Protein AF-A0A0B1ZGY0-F1 (afdb_monomer)

Organism: NCBI:txid1348853

Solvent-accessible surface area (backbone atoms only — not comparable to full-atom values): 5628 Å² total; per-residue (Å²): 133,73,36,58,41,61,48,50,53,42,52,48,31,75,76,32,68,65,52,27,52,49,60,71,70,45,54,36,66,57,45,9,67,77,51,74,40,53,57,68,58,26,40,35,58,78,68,63,35,58,71,59,41,46,76,52,59,37,53,71,70,46,53,53,44,43,20,66,60,74,70,52,58,57,69,58,51,49,49,52,65,56,50,63,70,64,72,75,76,82,82,87,81,81,91,129

Nearest PDB structures (foldseek):
  8otz-assembly1_BO  TM=2.236E-01  e=9.021E+00  Bos taurus

Foldseek 3Di:
DALVLLLVLLVVCVVDVVSLVVLQVDDLVRSCVVRVHDSVSSVCLNVLVVVVSVVNVNDPVSSVSSCVSNVHDSVVSVCVVVVVVVPPPPDDDDDD

Secondary structure (DSSP, 8-state):
--THHHHHHHHHHHH-HHHHHHHHH--HHHHHHHHT--HHHHHHHHTT-HHHHHHTT--HHHHHHHHHHHT--HHHHHHHHHHTTTTT--------

Mean predicted aligned error: 7.21 Å

Radius of gyration: 16.09 Å; Cα contacts (8 Å, |Δi|>4): 89; chains: 1; bounding box: 22×30×61 Å

Sequence (96 aa):
MSAYTIMKCLRECTIDPATAAAVRASDPAQLATAHDMSLDEAQAMLEGRVDLLDAMGVHPFSLIQLSRVMGFSIDARWAELLGGKDAGEKTAGDPA

pLDDT: mean 88.02, std 17.55, range [37.84, 98.31]

InterPro domains:
  IPR036622 Dioxygenase LigAB, LigA subunit superfamily [G3DSA:1.10.700.10] (1-88)

Structure (mmCIF, N/CA/C/O backbone):
data_AF-A0A0B1ZGY0-F1
#
_entry.id   AF-A0A0B1ZGY0-F1
#
loop_
_atom_site.group_PDB
_atom_site.id
_atom_site.type_symbol
_atom_site.label_atom_id
_atom_site.label_alt_id
_atom_site.label_comp_id
_atom_site.label_asym_id
_atom_site.label_entity_id
_atom_site.label_seq_id
_atom_site.pdbx_PDB_ins_code
_atom_site.Cartn_x
_atom_site.Cartn_y
_atom_site.Cartn_z
_atom_site.occupancy
_atom_site.B_iso_or_equiv
_atom_site.auth_seq_id
_atom_site.auth_comp_id
_atom_site.auth_asym_id
_atom_site.auth_atom_id
_atom_site.pdbx_PDB_model_num
ATOM 1 N N . MET A 1 1 ? 11.960 11.134 -6.895 1.00 54.28 1 MET A N 1
ATOM 2 C CA . MET A 1 1 ? 11.211 10.851 -5.649 1.00 54.28 1 MET A CA 1
ATOM 3 C 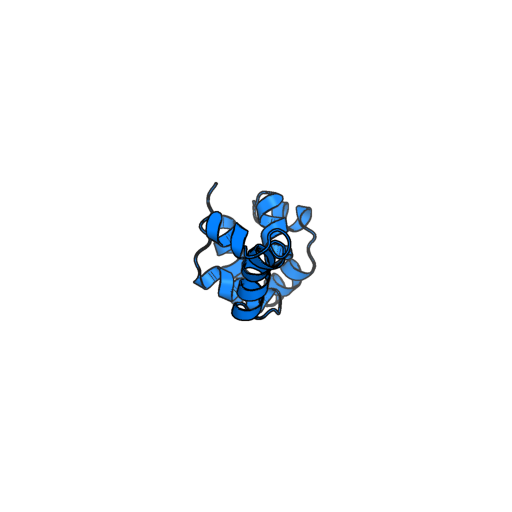C . MET A 1 1 ? 11.805 9.602 -5.016 1.00 54.28 1 MET A C 1
ATOM 5 O O . MET A 1 1 ? 12.404 8.825 -5.749 1.00 54.28 1 MET A O 1
ATOM 9 N N . SER A 1 2 ? 11.743 9.453 -3.690 1.00 72.19 2 SER A N 1
ATOM 10 C CA . SER A 1 2 ? 12.348 8.325 -2.966 1.00 72.19 2 SER A CA 1
ATOM 11 C C . SER A 1 2 ? 11.249 7.452 -2.371 1.00 72.19 2 SER A C 1
ATOM 13 O O . SER A 1 2 ? 10.503 7.932 -1.527 1.00 72.19 2 SER A O 1
ATOM 15 N N . ALA A 1 3 ? 11.216 6.164 -2.724 1.00 90.81 3 ALA A N 1
ATOM 16 C CA . ALA A 1 3 ? 10.287 5.157 -2.190 1.00 90.81 3 ALA A CA 1
ATOM 17 C C . ALA A 1 3 ? 10.395 4.911 -0.665 1.00 90.81 3 ALA A C 1
ATOM 19 O O . ALA A 1 3 ? 9.729 4.037 -0.105 1.00 90.81 3 ALA A O 1
ATOM 20 N N . TYR A 1 4 ? 11.272 5.645 0.023 1.00 94.00 4 TYR A N 1
ATOM 21 C CA . TYR A 1 4 ? 11.553 5.498 1.444 1.00 94.00 4 TYR A CA 1
ATOM 22 C C . TYR A 1 4 ? 10.318 5.680 2.335 1.00 94.00 4 TYR A C 1
ATOM 24 O O . TYR A 1 4 ? 10.141 4.905 3.273 1.00 94.00 4 TYR A O 1
ATOM 32 N N . THR A 1 5 ? 9.465 6.667 2.057 1.00 94.31 5 THR A N 1
ATOM 33 C CA . THR A 1 5 ? 8.276 6.972 2.876 1.00 94.31 5 THR A CA 1
ATOM 34 C C . THR A 1 5 ? 7.265 5.826 2.836 1.00 94.31 5 THR A C 1
ATOM 36 O O . THR A 1 5 ? 6.796 5.389 3.890 1.00 94.31 5 THR A O 1
ATOM 39 N N . ILE A 1 6 ? 7.042 5.238 1.656 1.00 96.38 6 ILE A N 1
ATOM 40 C CA . ILE A 1 6 ? 6.243 4.015 1.478 1.00 96.38 6 ILE A CA 1
ATOM 41 C C . ILE A 1 6 ? 6.838 2.857 2.286 1.00 96.38 6 ILE A C 1
ATOM 43 O O . ILE A 1 6 ? 6.151 2.240 3.100 1.00 96.38 6 ILE A O 1
ATOM 47 N N . MET A 1 7 ? 8.133 2.571 2.111 1.00 97.00 7 MET A N 1
ATOM 48 C CA . MET A 1 7 ? 8.788 1.459 2.812 1.00 97.00 7 MET A CA 1
ATOM 49 C C . MET A 1 7 ? 8.765 1.635 4.338 1.00 97.00 7 MET A C 1
ATOM 51 O O . MET A 1 7 ? 8.583 0.661 5.071 1.00 97.00 7 MET A O 1
ATOM 55 N N . LYS A 1 8 ? 8.914 2.870 4.830 1.00 96.44 8 LYS A N 1
ATOM 56 C CA . LYS A 1 8 ? 8.809 3.203 6.254 1.00 96.44 8 LYS A CA 1
ATOM 57 C C . LYS A 1 8 ? 7.399 2.931 6.787 1.00 96.44 8 LYS A C 1
ATOM 59 O O . LYS A 1 8 ? 7.278 2.214 7.778 1.00 96.44 8 LYS A O 1
ATOM 64 N N . CYS A 1 9 ? 6.362 3.428 6.110 1.00 96.62 9 CYS A N 1
ATOM 65 C CA . CYS A 1 9 ? 4.961 3.196 6.480 1.00 96.62 9 CYS A CA 1
ATOM 66 C C . CYS A 1 9 ? 4.632 1.692 6.539 1.00 96.62 9 CYS A C 1
ATOM 68 O O . CYS A 1 9 ? 4.093 1.194 7.529 1.00 96.62 9 CYS A O 1
ATOM 70 N N . LEU A 1 10 ? 5.042 0.926 5.523 1.00 96.94 10 LEU A N 1
ATOM 71 C CA . LEU A 1 10 ? 4.801 -0.519 5.470 1.00 96.94 10 LEU A CA 1
ATOM 72 C C . LEU A 1 10 ? 5.547 -1.282 6.567 1.00 96.94 10 LEU A C 1
ATOM 74 O O . LEU A 1 10 ? 5.015 -2.238 7.134 1.00 96.94 10 LEU A O 1
ATOM 78 N N . ARG A 1 11 ? 6.758 -0.841 6.922 1.00 96.50 11 ARG A N 1
ATOM 79 C CA . ARG A 1 11 ? 7.491 -1.389 8.066 1.00 96.50 11 ARG A CA 1
ATOM 80 C C . ARG A 1 11 ? 6.758 -1.124 9.381 1.00 96.50 11 ARG A C 1
ATOM 82 O O . ARG A 1 11 ? 6.647 -2.046 10.185 1.00 96.50 11 ARG A O 1
ATOM 89 N N . GLU A 1 12 ? 6.235 0.080 9.595 1.00 96.19 12 GLU A N 1
ATOM 90 C CA . GLU A 1 12 ? 5.442 0.414 10.789 1.00 96.19 12 GLU A CA 1
ATOM 91 C C . GLU A 1 12 ? 4.187 -0.465 10.890 1.00 96.19 12 GLU A C 1
ATOM 93 O O . GLU A 1 12 ? 3.939 -1.051 11.942 1.00 96.19 12 GLU A O 1
ATOM 98 N N . CYS A 1 13 ? 3.488 -0.699 9.774 1.00 96.50 13 CYS A N 1
ATOM 99 C CA . CYS A 1 13 ? 2.341 -1.612 9.720 1.00 96.50 13 CYS A CA 1
ATOM 100 C C . CYS A 1 13 ? 2.677 -3.058 10.125 1.00 96.50 13 CYS A C 1
ATOM 102 O O . CYS A 1 13 ? 1.812 -3.774 10.625 1.00 96.50 13 CYS A O 1
ATOM 104 N N . THR A 1 14 ? 3.916 -3.519 9.902 1.00 92.50 14 THR A N 1
ATOM 105 C CA . THR A 1 14 ? 4.337 -4.859 10.354 1.00 92.50 14 THR A CA 1
ATOM 106 C C . THR A 1 14 ? 4.659 -4.938 11.841 1.00 92.50 14 THR A C 1
ATOM 108 O O . THR A 1 14 ? 4.650 -6.032 12.400 1.00 92.50 14 THR A O 1
ATOM 111 N N . ILE A 1 15 ? 4.959 -3.802 12.467 1.00 94.69 15 ILE A N 1
ATOM 112 C CA . ILE A 1 15 ? 5.279 -3.713 13.893 1.00 94.69 15 ILE A CA 1
ATOM 113 C C . ILE A 1 15 ? 3.994 -3.521 14.702 1.00 94.69 15 ILE A C 1
ATOM 115 O O . ILE A 1 15 ? 3.844 -4.134 15.757 1.00 94.69 15 ILE A O 1
ATOM 119 N N . ASP A 1 16 ? 3.069 -2.701 14.201 1.00 94.44 16 ASP A N 1
ATOM 120 C CA . ASP A 1 16 ? 1.855 -2.309 14.907 1.00 94.44 16 ASP A CA 1
ATOM 121 C C . ASP A 1 16 ? 0.574 -2.608 14.095 1.00 94.44 16 ASP A C 1
ATOM 123 O O . ASP A 1 16 ? 0.300 -1.954 13.080 1.00 94.44 16 ASP A O 1
ATOM 127 N N . PRO A 1 17 ? -0.268 -3.552 14.561 1.00 92.00 17 PRO A N 1
ATOM 128 C CA . PRO A 1 17 ? -1.556 -3.845 13.940 1.00 92.00 17 PRO A CA 1
ATOM 129 C C . PRO A 1 17 ? -2.519 -2.652 13.893 1.00 92.00 17 PRO A C 1
ATOM 131 O O . PRO A 1 17 ? -3.350 -2.591 12.982 1.00 92.00 17 PRO A O 1
ATOM 134 N N . ALA A 1 18 ? -2.433 -1.714 14.846 1.00 95.31 18 ALA A N 1
ATOM 135 C CA . ALA A 1 18 ? -3.281 -0.524 14.849 1.00 95.31 18 ALA A CA 1
ATOM 136 C C . ALA A 1 18 ? -2.919 0.407 13.685 1.00 95.31 18 ALA A C 1
ATOM 138 O O . ALA A 1 18 ? -3.811 0.884 12.986 1.00 95.31 18 ALA A O 1
ATOM 139 N N . THR A 1 19 ? -1.625 0.569 13.403 1.00 95.44 19 THR A N 1
ATOM 140 C CA . THR A 1 19 ? -1.134 1.300 12.228 1.00 95.44 19 THR A CA 1
ATOM 141 C C . THR A 1 19 ? -1.634 0.662 10.931 1.00 95.44 19 THR A C 1
ATOM 143 O O . THR A 1 19 ? -2.175 1.356 10.074 1.00 95.44 19 THR A O 1
ATOM 146 N N . ALA A 1 20 ? -1.560 -0.668 10.803 1.00 96.00 20 ALA A N 1
ATOM 147 C CA . ALA A 1 20 ? -2.086 -1.361 9.624 1.00 96.00 20 ALA A CA 1
ATOM 148 C C . ALA A 1 20 ? -3.604 -1.159 9.443 1.00 96.00 20 ALA A C 1
ATOM 150 O O . ALA A 1 20 ? -4.090 -1.025 8.320 1.00 96.00 20 ALA A O 1
ATOM 151 N N . ALA A 1 21 ? -4.368 -1.140 10.541 1.00 96.00 21 ALA A N 1
ATOM 152 C CA . ALA A 1 21 ? -5.799 -0.855 10.499 1.00 96.00 21 ALA A CA 1
ATOM 153 C C . ALA A 1 21 ? -6.092 0.599 10.101 1.00 96.00 21 ALA A C 1
ATOM 155 O O . ALA A 1 21 ? -6.995 0.819 9.297 1.00 96.00 21 ALA A O 1
ATOM 156 N N . ALA A 1 22 ? -5.316 1.559 10.612 1.00 96.50 22 ALA A N 1
ATOM 157 C CA . ALA 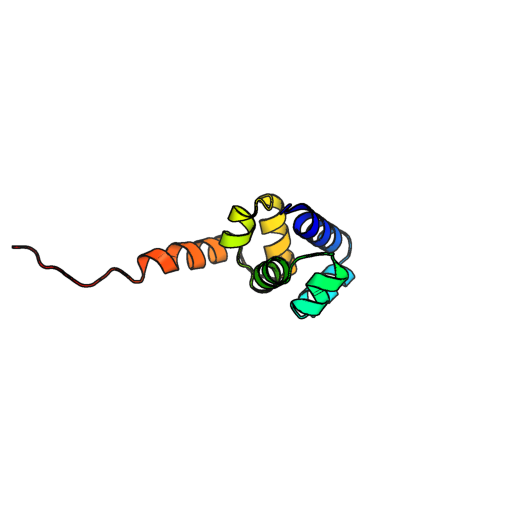A 1 22 ? -5.434 2.967 10.249 1.00 96.50 22 ALA A CA 1
ATOM 158 C C . ALA A 1 22 ? -5.155 3.179 8.756 1.00 96.50 22 ALA A C 1
ATOM 160 O O . ALA A 1 22 ? -5.987 3.753 8.066 1.00 96.50 22 ALA A O 1
ATOM 161 N N . VAL A 1 23 ? -4.058 2.620 8.232 1.00 96.94 23 VAL A N 1
ATOM 162 C CA . VAL A 1 23 ? -3.707 2.700 6.805 1.00 96.94 23 VAL A CA 1
ATOM 163 C C . VAL A 1 23 ? -4.828 2.174 5.909 1.00 96.94 23 VAL A C 1
ATOM 165 O O . VAL A 1 23 ? -5.182 2.833 4.939 1.00 96.94 23 VAL A O 1
ATOM 168 N N . ARG A 1 24 ? -5.431 1.025 6.244 1.00 96.31 24 ARG A N 1
ATOM 169 C CA . ARG A 1 24 ? -6.558 0.467 5.473 1.00 96.31 24 ARG A CA 1
ATOM 170 C C . ARG A 1 24 ? -7.810 1.347 5.480 1.00 96.31 24 ARG A C 1
ATOM 172 O O . ARG A 1 24 ? -8.619 1.234 4.565 1.00 96.31 24 ARG A O 1
ATOM 179 N N . ALA A 1 25 ? -8.012 2.134 6.533 1.00 97.12 25 ALA A N 1
ATOM 180 C CA . ALA A 1 25 ? -9.179 2.998 6.689 1.00 97.12 25 ALA A CA 1
ATOM 181 C C . ALA A 1 25 ? -8.970 4.405 6.100 1.00 97.12 25 ALA A C 1
ATOM 183 O O . ALA A 1 25 ? -9.943 5.145 5.957 1.00 97.12 25 ALA A O 1
ATOM 184 N N . SER A 1 26 ? -7.727 4.772 5.783 1.00 97.00 26 SER A N 1
ATOM 185 C CA . SER A 1 26 ? -7.377 6.076 5.226 1.00 97.00 26 SER A CA 1
ATOM 186 C C . SER A 1 26 ? -7.866 6.242 3.790 1.00 97.00 26 SER A C 1
ATOM 188 O O . SER A 1 26 ? -7.849 5.309 2.987 1.00 97.00 26 SER A O 1
ATOM 190 N N . ASP A 1 27 ? -8.204 7.480 3.440 1.00 98.31 27 ASP A N 1
ATOM 191 C CA . ASP A 1 27 ? -8.203 7.921 2.047 1.00 98.31 27 ASP A CA 1
ATOM 192 C C . ASP A 1 27 ? -6.773 8.334 1.603 1.00 98.31 27 ASP A C 1
ATOM 194 O O . ASP A 1 27 ? -5.873 8.484 2.444 1.00 98.31 27 ASP A O 1
ATOM 198 N N . PRO A 1 28 ? -6.528 8.524 0.292 1.00 97.94 28 PRO A N 1
ATOM 199 C CA . PRO A 1 28 ? -5.206 8.884 -0.222 1.00 97.94 28 PRO A CA 1
ATOM 200 C C . PRO A 1 28 ? -4.640 10.187 0.358 1.00 97.94 28 PRO A C 1
ATOM 202 O O . PRO A 1 28 ? -3.442 10.268 0.616 1.00 97.94 28 PRO A O 1
ATOM 205 N N . ALA A 1 29 ? -5.471 11.205 0.601 1.00 97.94 29 ALA A N 1
ATOM 206 C CA . ALA A 1 29 ? -5.015 12.500 1.107 1.00 97.94 29 ALA A CA 1
ATOM 207 C C . ALA A 1 29 ? -4.627 12.429 2.593 1.00 97.94 29 ALA A C 1
ATOM 209 O O . ALA A 1 29 ? -3.622 13.018 3.008 1.00 97.94 29 ALA A O 1
ATOM 210 N N . GLN A 1 30 ? -5.391 11.673 3.387 1.00 98.12 30 GLN A N 1
ATOM 211 C CA . GLN A 1 30 ? -5.078 11.381 4.785 1.00 98.12 30 GLN A CA 1
ATOM 212 C C . GLN A 1 30 ? -3.759 10.618 4.898 1.00 98.12 30 GLN A C 1
ATOM 214 O O . GLN A 1 30 ? -2.890 11.005 5.679 1.00 98.12 30 GLN A O 1
ATOM 219 N N . LEU A 1 31 ? -3.585 9.572 4.084 1.00 97.06 31 LEU A N 1
ATOM 220 C CA . LEU A 1 31 ? -2.371 8.760 4.085 1.00 97.06 31 LEU A CA 1
ATOM 221 C C . LEU A 1 31 ? -1.145 9.573 3.639 1.00 97.06 31 LEU A C 1
ATOM 223 O O . LEU A 1 31 ? -0.108 9.522 4.303 1.00 97.06 31 LEU A O 1
ATOM 227 N N . ALA A 1 32 ? -1.288 10.361 2.568 1.00 96.31 32 ALA A N 1
ATOM 228 C CA . ALA A 1 32 ? -0.248 11.254 2.069 1.00 96.31 32 ALA A CA 1
ATOM 229 C C . ALA A 1 32 ? 0.228 12.232 3.150 1.00 96.31 32 ALA A C 1
ATOM 231 O O . ALA A 1 32 ? 1.425 12.344 3.406 1.00 96.31 32 ALA A O 1
ATOM 232 N N . THR A 1 33 ? -0.714 12.867 3.852 1.00 96.56 33 THR A N 1
ATOM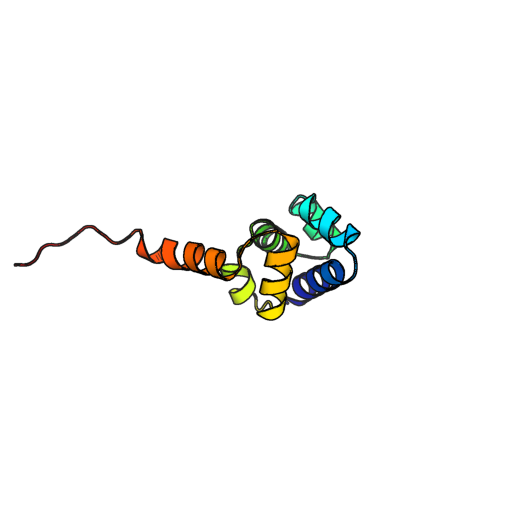 233 C CA . THR A 1 33 ? -0.407 13.814 4.932 1.00 96.56 33 THR A CA 1
ATOM 234 C C . THR A 1 33 ? 0.250 13.125 6.131 1.00 96.56 33 THR A C 1
ATOM 236 O O . THR A 1 33 ? 1.217 13.642 6.685 1.00 96.56 33 THR A O 1
ATOM 239 N N . ALA A 1 34 ? -0.255 11.959 6.545 1.00 95.25 34 ALA A N 1
ATOM 240 C CA . ALA A 1 34 ? 0.225 11.260 7.738 1.00 95.25 34 ALA A CA 1
ATOM 241 C C . ALA A 1 34 ? 1.644 10.685 7.583 1.00 95.25 34 ALA A C 1
ATOM 243 O O . ALA A 1 34 ? 2.379 10.602 8.568 1.00 95.25 34 ALA A O 1
ATOM 244 N N . HIS A 1 35 ? 2.033 10.296 6.365 1.00 94.06 35 HIS A N 1
ATOM 245 C CA . HIS A 1 35 ? 3.306 9.617 6.099 1.00 94.06 35 HIS A CA 1
ATOM 246 C C . HIS A 1 35 ? 4.248 10.380 5.161 1.00 94.06 35 HIS A C 1
ATOM 248 O O . HIS A 1 35 ? 5.241 9.801 4.717 1.00 94.06 35 HIS A O 1
ATOM 254 N N . ASP A 1 36 ? 3.968 11.660 4.896 1.00 94.38 36 ASP A N 1
ATOM 255 C CA . ASP A 1 36 ? 4.773 12.519 4.016 1.00 94.38 36 ASP A CA 1
ATOM 256 C C . ASP A 1 36 ? 4.971 11.893 2.620 1.00 94.38 36 ASP A C 1
ATOM 258 O O . ASP A 1 36 ? 6.073 11.839 2.075 1.00 94.38 36 ASP A O 1
ATOM 262 N N . MET A 1 37 ? 3.891 11.335 2.065 1.00 95.00 37 MET A N 1
ATOM 263 C CA . MET A 1 37 ? 3.866 10.781 0.709 1.00 95.00 37 MET A CA 1
ATOM 264 C C . MET A 1 37 ? 3.240 11.784 -0.259 1.00 95.00 37 MET A C 1
ATOM 266 O O . MET A 1 37 ? 2.420 12.622 0.121 1.00 95.00 37 MET A O 1
ATOM 270 N N . SER A 1 38 ? 3.567 11.660 -1.540 1.00 95.19 38 SER A N 1
ATOM 271 C CA . SER A 1 38 ? 2.752 12.265 -2.592 1.00 95.19 38 SER A CA 1
ATOM 272 C C . SER A 1 38 ? 1.378 11.589 -2.682 1.00 95.19 38 SER A C 1
ATOM 274 O O . SER A 1 38 ? 1.182 10.454 -2.237 1.00 95.19 38 SER A O 1
ATOM 276 N N . LEU A 1 39 ? 0.416 12.282 -3.298 1.00 95.94 39 LEU A N 1
ATOM 277 C CA . LEU A 1 39 ? -0.922 11.730 -3.517 1.00 95.94 39 LEU A CA 1
ATOM 278 C C . LEU A 1 39 ? -0.878 10.466 -4.393 1.00 95.94 39 LEU A C 1
ATOM 280 O O . LEU A 1 39 ? -1.592 9.509 -4.109 1.00 95.94 39 LEU A O 1
ATOM 284 N N . ASP A 1 40 ? -0.003 10.442 -5.401 1.00 95.81 40 ASP A N 1
ATOM 285 C CA . ASP A 1 40 ? 0.158 9.303 -6.311 1.00 95.81 40 ASP A CA 1
ATOM 286 C C . ASP A 1 40 ? 0.725 8.070 -5.593 1.00 95.81 40 ASP A C 1
ATOM 288 O O . ASP A 1 40 ? 0.260 6.955 -5.819 1.00 95.81 40 ASP A O 1
ATOM 292 N N . GLU A 1 41 ? 1.694 8.257 -4.691 1.00 96.12 41 GLU A N 1
ATOM 293 C CA . GLU A 1 41 ? 2.250 7.177 -3.864 1.00 96.12 41 GLU A CA 1
ATOM 294 C C . GLU A 1 41 ? 1.188 6.600 -2.920 1.00 96.12 41 GLU A C 1
ATOM 296 O O . GLU A 1 41 ? 1.026 5.380 -2.838 1.00 96.12 41 GLU A O 1
ATOM 301 N N . ALA A 1 42 ? 0.428 7.469 -2.248 1.00 97.19 42 ALA A N 1
ATOM 302 C CA . ALA A 1 42 ? -0.652 7.058 -1.358 1.00 97.19 42 ALA A CA 1
ATOM 303 C C . ALA A 1 42 ? -1.763 6.312 -2.117 1.00 97.19 42 ALA A C 1
ATOM 305 O O . ALA A 1 42 ? -2.205 5.250 -1.673 1.00 97.19 42 ALA A O 1
ATOM 306 N N . GLN A 1 43 ? -2.169 6.822 -3.286 1.00 98.00 43 GLN A N 1
ATOM 307 C CA . GLN A 1 43 ? -3.146 6.171 -4.159 1.00 98.00 43 GLN A CA 1
ATOM 308 C C . GLN A 1 43 ? -2.649 4.793 -4.605 1.00 98.00 43 GLN A C 1
ATOM 310 O O . GLN A 1 43 ? -3.350 3.798 -4.427 1.00 98.00 43 GLN A O 1
ATOM 315 N N . ALA A 1 44 ? -1.423 4.712 -5.131 1.00 97.06 44 ALA A N 1
ATOM 316 C CA . ALA A 1 44 ? -0.834 3.460 -5.594 1.00 97.06 44 ALA A CA 1
ATOM 317 C C . ALA A 1 44 ? -0.738 2.420 -4.466 1.00 97.06 44 ALA A C 1
ATOM 319 O O . ALA A 1 44 ? -0.979 1.232 -4.696 1.00 97.06 44 ALA A O 1
ATOM 320 N N . MET A 1 45 ? -0.434 2.860 -3.240 1.00 97.00 45 MET A N 1
ATOM 321 C CA . MET A 1 45 ? -0.390 1.996 -2.064 1.00 97.00 45 MET A CA 1
ATOM 322 C C . MET A 1 45 ? -1.774 1.441 -1.707 1.00 97.00 45 MET A C 1
ATOM 324 O O . MET A 1 45 ? -1.923 0.225 -1.579 1.00 97.00 45 MET A O 1
ATOM 328 N N . LEU A 1 46 ? -2.793 2.300 -1.597 1.00 97.19 46 LEU A N 1
ATOM 329 C CA . LEU A 1 46 ? -4.156 1.892 -1.231 1.00 97.19 46 LEU A CA 1
ATOM 330 C C . LEU A 1 46 ? -4.828 1.029 -2.309 1.00 97.19 46 LEU A C 1
ATOM 332 O O . LEU A 1 46 ? -5.591 0.120 -1.991 1.00 97.19 46 LEU A O 1
ATOM 336 N N . GLU A 1 47 ? -4.507 1.256 -3.581 1.00 96.62 47 GLU A N 1
ATOM 337 C CA . GLU A 1 47 ? -4.996 0.447 -4.700 1.00 96.62 47 GLU A CA 1
ATOM 338 C C . GLU A 1 47 ? -4.190 -0.841 -4.927 1.00 96.62 47 GLU A C 1
ATOM 340 O O . GLU A 1 47 ? -4.517 -1.631 -5.816 1.00 96.62 47 GLU A O 1
ATOM 345 N N . GLY A 1 48 ? -3.101 -1.068 -4.187 1.00 96.62 48 GLY A N 1
ATOM 346 C CA . GLY A 1 48 ? -2.226 -2.218 -4.413 1.00 96.62 48 GLY A CA 1
ATOM 347 C C . GLY A 1 48 ? -1.619 -2.240 -5.822 1.00 96.62 48 GLY A C 1
ATOM 348 O O . GLY A 1 48 ? -1.521 -3.309 -6.431 1.00 96.62 48 GLY A O 1
ATOM 349 N N . ARG A 1 49 ? -1.252 -1.074 -6.371 1.00 96.94 49 ARG A N 1
ATOM 350 C CA . ARG A 1 49 ? -0.571 -0.910 -7.670 1.00 96.94 49 ARG A CA 1
ATOM 351 C C . ARG A 1 49 ? 0.903 -1.284 -7.561 1.00 96.94 49 ARG A C 1
ATOM 353 O O . ARG A 1 49 ? 1.793 -0.441 -7.646 1.00 96.94 49 ARG A O 1
ATOM 360 N N . VAL A 1 50 ? 1.159 -2.569 -7.320 1.00 96.50 50 VAL A N 1
ATOM 361 C CA . VAL A 1 50 ? 2.514 -3.106 -7.114 1.00 96.50 50 VAL A CA 1
ATOM 362 C C . VAL A 1 50 ? 3.422 -2.890 -8.327 1.00 96.50 50 VAL A C 1
ATOM 364 O O . VAL A 1 50 ? 4.620 -2.728 -8.145 1.00 96.50 50 VAL A O 1
ATOM 367 N N . ASP A 1 51 ? 2.844 -2.780 -9.526 1.00 94.94 51 ASP A N 1
ATOM 368 C CA . ASP A 1 51 ? 3.517 -2.398 -10.769 1.00 94.94 51 ASP A CA 1
ATOM 369 C C . ASP A 1 51 ? 4.110 -0.985 -10.707 1.00 94.94 51 ASP A C 1
ATOM 371 O O . ASP A 1 51 ? 5.279 -0.776 -11.029 1.00 94.94 51 ASP A O 1
ATOM 375 N N . LEU A 1 52 ? 3.314 -0.015 -10.254 1.00 95.81 52 LEU A N 1
ATOM 376 C CA . LEU A 1 52 ? 3.755 1.371 -10.124 1.00 95.81 52 LEU A CA 1
ATOM 377 C C . LEU A 1 52 ? 4.731 1.531 -8.961 1.00 95.81 52 LEU A C 1
ATOM 379 O O . LEU A 1 52 ? 5.739 2.214 -9.100 1.00 95.81 52 LEU A O 1
ATOM 383 N N . LEU A 1 53 ? 4.458 0.876 -7.833 1.00 96.50 53 LEU A N 1
ATOM 384 C CA . LEU A 1 53 ? 5.312 0.936 -6.649 1.00 96.50 53 LEU A CA 1
ATOM 385 C C . LEU A 1 53 ? 6.701 0.330 -6.916 1.00 96.50 53 LEU A C 1
ATOM 387 O O . LEU A 1 53 ? 7.704 0.899 -6.486 1.00 96.50 53 LEU A O 1
ATOM 391 N N . ASP A 1 54 ? 6.777 -0.775 -7.663 1.00 95.75 54 ASP A N 1
ATOM 392 C CA . ASP A 1 54 ? 8.047 -1.358 -8.114 1.00 95.75 54 ASP A CA 1
ATOM 393 C C . ASP A 1 54 ? 8.807 -0.394 -9.039 1.00 95.75 54 ASP A C 1
ATOM 395 O O . ASP A 1 54 ? 9.977 -0.094 -8.798 1.00 95.75 54 ASP A O 1
ATOM 399 N N . ALA A 1 55 ? 8.119 0.208 -10.018 1.00 94.38 55 ALA A N 1
ATOM 400 C C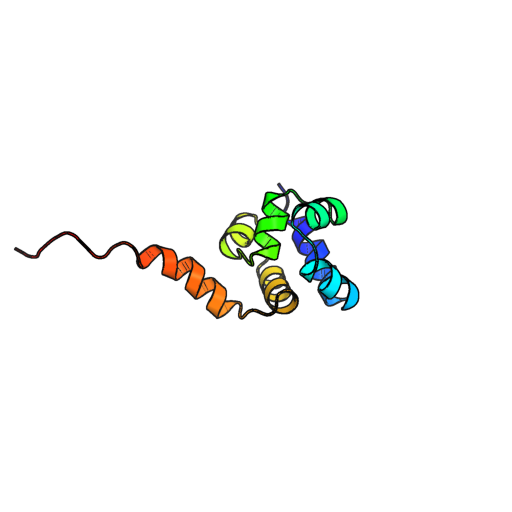A . ALA A 1 55 ? 8.705 1.222 -10.899 1.00 94.38 55 ALA A CA 1
ATOM 401 C C . ALA A 1 55 ? 9.175 2.487 -10.145 1.00 94.38 55 ALA A C 1
ATOM 403 O O . ALA A 1 55 ? 10.120 3.151 -10.574 1.00 94.38 55 ALA A O 1
ATOM 404 N N . MET A 1 56 ? 8.549 2.812 -9.008 1.00 94.31 56 MET A N 1
ATOM 405 C CA . MET A 1 56 ? 8.962 3.884 -8.091 1.00 94.31 56 MET A CA 1
ATOM 406 C C . MET A 1 56 ? 10.165 3.500 -7.208 1.00 94.31 56 MET A C 1
ATOM 408 O O . MET A 1 56 ? 10.702 4.354 -6.500 1.00 94.31 56 MET A O 1
ATOM 412 N N . GLY A 1 57 ? 10.615 2.243 -7.248 1.00 95.94 57 GLY A N 1
ATOM 413 C CA . GLY A 1 57 ? 11.758 1.741 -6.486 1.00 95.94 57 GLY A CA 1
ATOM 414 C C . GLY A 1 57 ? 11.412 1.216 -5.091 1.00 95.94 57 GLY A C 1
ATOM 415 O O . GLY A 1 57 ? 12.298 1.129 -4.237 1.00 95.94 57 GLY A O 1
ATOM 416 N N . VAL A 1 58 ? 10.145 0.881 -4.820 1.00 96.69 58 VAL A N 1
ATOM 417 C CA . VAL A 1 58 ? 9.760 0.195 -3.578 1.00 96.69 58 VAL A CA 1
ATOM 418 C C . VAL A 1 58 ? 10.352 -1.210 -3.585 1.00 96.69 58 VAL A C 1
ATOM 420 O O . VAL A 1 58 ? 10.168 -1.978 -4.522 1.00 96.69 58 VAL A O 1
ATOM 423 N N . HIS A 1 59 ? 11.056 -1.570 -2.514 1.00 96.88 59 HIS A N 1
ATOM 424 C CA . HIS A 1 59 ? 11.717 -2.868 -2.434 1.00 96.88 59 HIS A CA 1
ATOM 425 C C . HIS A 1 59 ? 10.701 -4.033 -2.500 1.00 96.88 59 HIS A C 1
ATOM 427 O O . HIS A 1 59 ? 9.672 -3.969 -1.818 1.00 96.88 59 HIS A O 1
ATOM 433 N N . PRO A 1 60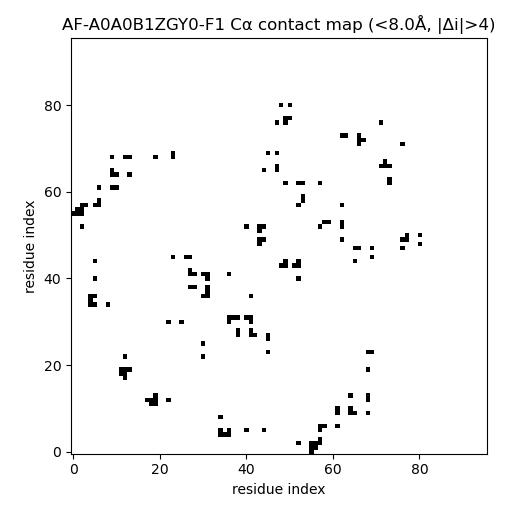 ? 10.998 -5.154 -3.194 1.00 94.62 60 PRO A N 1
ATOM 434 C CA . PRO A 1 60 ? 10.062 -6.276 -3.347 1.00 94.62 60 PRO A CA 1
ATOM 435 C C . PRO A 1 60 ? 9.514 -6.832 -2.027 1.00 94.62 60 PRO A C 1
ATOM 437 O O . PRO A 1 60 ? 8.337 -7.168 -1.912 1.00 94.62 60 PRO A O 1
ATOM 440 N N . PHE A 1 61 ? 10.346 -6.874 -0.981 1.00 95.88 61 PHE A N 1
ATOM 441 C CA . PHE A 1 61 ? 9.896 -7.283 0.354 1.00 95.88 61 PHE A CA 1
ATOM 442 C C . PHE A 1 61 ? 8.796 -6.368 0.917 1.00 95.88 61 PHE A C 1
ATOM 444 O O . PHE A 1 61 ? 7.859 -6.854 1.546 1.00 95.88 61 PHE A O 1
ATOM 451 N N . SER A 1 62 ? 8.870 -5.061 0.663 1.00 97.56 62 SER A N 1
ATOM 452 C CA . SER A 1 62 ? 7.831 -4.120 1.079 1.00 97.56 62 SER A CA 1
ATOM 453 C C . SER A 1 62 ? 6.538 -4.314 0.289 1.00 97.56 62 SER A C 1
ATOM 455 O O . SER A 1 62 ? 5.467 -4.216 0.875 1.00 97.56 62 SER A O 1
ATOM 457 N N . LEU A 1 63 ? 6.594 -4.720 -0.982 1.00 97.75 63 LEU A N 1
ATOM 458 C CA . LEU A 1 63 ? 5.388 -5.093 -1.738 1.00 97.75 63 LEU A CA 1
ATOM 459 C C . LEU A 1 63 ? 4.684 -6.326 -1.137 1.00 97.75 63 LEU A C 1
ATOM 461 O O . LEU A 1 63 ? 3.456 -6.379 -1.079 1.00 97.75 63 LEU A O 1
ATOM 465 N N . ILE A 1 64 ? 5.445 -7.285 -0.600 1.00 97.19 64 ILE A N 1
ATOM 466 C CA . ILE A 1 64 ? 4.888 -8.421 0.157 1.00 97.19 64 ILE A CA 1
ATOM 467 C C . ILE A 1 64 ? 4.268 -7.947 1.483 1.00 97.19 64 ILE A C 1
ATOM 469 O O . ILE A 1 64 ? 3.218 -8.443 1.892 1.00 97.19 64 ILE A O 1
ATOM 473 N N . GLN A 1 65 ? 4.891 -6.987 2.176 1.00 97.38 65 GLN A N 1
ATOM 474 C CA . GLN A 1 65 ? 4.297 -6.389 3.379 1.00 97.38 65 GLN A CA 1
ATOM 475 C C . GLN A 1 65 ? 2.975 -5.693 3.045 1.00 97.38 65 GLN A C 1
ATOM 477 O O . GLN A 1 65 ? 1.988 -5.909 3.746 1.00 97.38 65 GLN A O 1
ATOM 482 N N . LEU A 1 66 ? 2.928 -4.938 1.945 1.00 98.06 66 LEU A N 1
ATOM 483 C CA . LEU A 1 66 ? 1.713 -4.293 1.455 1.00 98.06 66 LEU A CA 1
ATOM 484 C C . LEU A 1 66 ? 0.593 -5.304 1.208 1.00 98.06 66 LEU A C 1
ATOM 486 O O . LEU A 1 66 ? -0.522 -5.088 1.674 1.00 98.06 66 LEU A O 1
ATOM 490 N N . SER A 1 67 ? 0.882 -6.429 0.547 1.00 97.31 67 SER A N 1
ATOM 491 C CA . SER A 1 67 ? -0.132 -7.455 0.270 1.00 97.31 67 SER A CA 1
ATOM 492 C C . SER A 1 67 ? -0.770 -7.996 1.555 1.00 97.31 67 SER A C 1
ATOM 494 O O . SER A 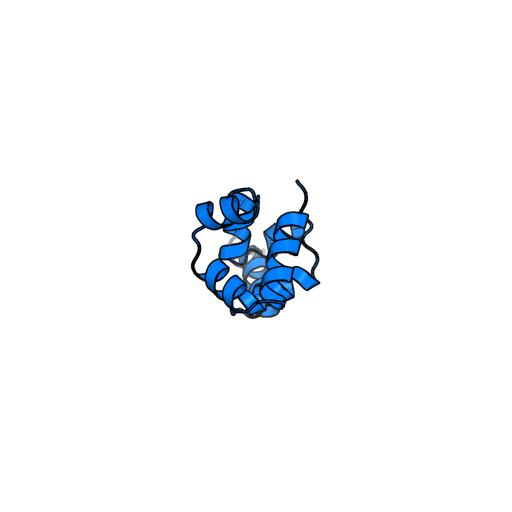1 67 ? -1.976 -8.227 1.611 1.00 97.31 67 SER A O 1
ATOM 496 N N . ARG A 1 68 ? 0.020 -8.130 2.627 1.00 95.75 68 ARG A N 1
ATOM 497 C CA . ARG A 1 68 ? -0.464 -8.545 3.953 1.00 95.75 68 ARG A CA 1
ATOM 498 C C . ARG A 1 68 ? -1.278 -7.455 4.639 1.00 95.75 68 ARG A C 1
ATOM 500 O O . ARG A 1 68 ? -2.287 -7.765 5.265 1.00 95.75 68 ARG A O 1
ATOM 507 N N . VAL A 1 69 ? -0.851 -6.196 4.529 1.00 96.25 69 VAL A N 1
ATOM 508 C CA . VAL A 1 69 ? -1.578 -5.051 5.095 1.00 96.25 69 VAL A CA 1
ATOM 509 C C . VAL A 1 69 ? -2.934 -4.896 4.417 1.00 96.25 69 VAL A C 1
ATOM 511 O O . VAL A 1 69 ? -3.934 -4.762 5.113 1.00 96.25 69 VAL A O 1
ATOM 514 N N . MET A 1 70 ? -2.987 -4.980 3.090 1.00 96.00 70 MET A N 1
ATOM 515 C CA . MET A 1 70 ? -4.202 -4.744 2.305 1.00 96.00 70 MET A CA 1
ATOM 516 C C . MET A 1 70 ? -5.055 -6.000 2.08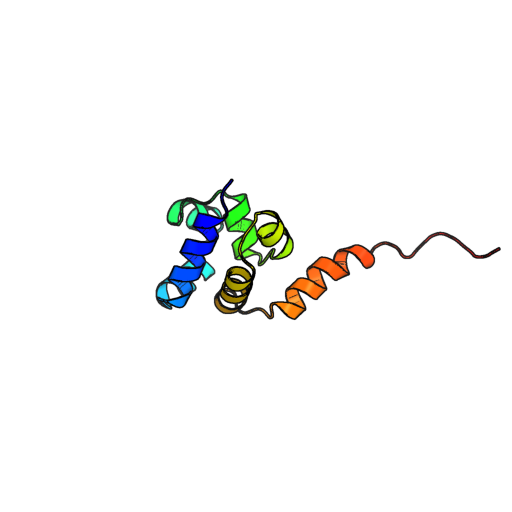7 1.00 96.00 70 MET A C 1
ATOM 518 O O . MET A 1 70 ? -6.189 -5.894 1.635 1.00 96.00 70 MET A O 1
ATOM 522 N N . GLY A 1 71 ? -4.548 -7.184 2.438 1.00 95.00 71 GLY A N 1
ATOM 523 C CA . GLY A 1 71 ? -5.312 -8.431 2.389 1.00 95.00 71 GLY A CA 1
ATOM 524 C C . GLY A 1 71 ? -5.468 -9.023 0.986 1.00 95.00 71 GLY A C 1
ATOM 525 O O . GLY A 1 71 ? -6.513 -9.596 0.689 1.00 95.00 71 GLY A O 1
ATOM 526 N N . PHE A 1 72 ? -4.444 -8.917 0.133 1.00 95.81 72 PHE A N 1
ATOM 527 C CA . PHE A 1 72 ? -4.428 -9.530 -1.200 1.00 95.81 72 PHE A CA 1
ATOM 528 C C . PHE A 1 72 ? -3.241 -10.489 -1.397 1.00 95.81 72 PHE A C 1
ATOM 530 O O . PHE A 1 72 ? -2.222 -10.420 -0.703 1.00 95.81 72 PHE A O 1
ATOM 537 N N . SER A 1 73 ? -3.364 -11.395 -2.372 1.00 96.75 73 SER A N 1
ATOM 538 C CA . SER A 1 73 ? -2.261 -12.261 -2.812 1.00 96.75 73 SER A CA 1
ATOM 539 C C . SER A 1 73 ? -1.336 -11.497 -3.757 1.00 96.75 73 SER A C 1
ATOM 541 O O . SER A 1 73 ? -1.789 -11.000 -4.787 1.00 96.75 73 SER A O 1
ATOM 543 N N . ILE A 1 74 ? -0.046 -11.405 -3.419 1.00 95.31 74 ILE A N 1
ATOM 544 C CA . ILE A 1 74 ? 0.940 -10.670 -4.225 1.00 95.31 74 ILE A CA 1
ATOM 545 C C . ILE A 1 74 ? 1.102 -11.275 -5.626 1.00 95.31 74 ILE A C 1
ATOM 547 O O . ILE A 1 74 ? 1.141 -10.535 -6.604 1.00 95.31 74 ILE A O 1
ATOM 551 N N . ASP A 1 75 ? 1.096 -12.605 -5.737 1.00 94.25 75 ASP A N 1
ATOM 552 C CA . ASP A 1 75 ? 1.241 -13.308 -7.016 1.00 94.25 75 ASP A CA 1
ATOM 553 C C . ASP A 1 75 ? 0.014 -13.099 -7.910 1.00 94.25 75 ASP A C 1
ATOM 555 O O . ASP A 1 75 ? 0.148 -12.814 -9.099 1.00 94.25 75 ASP A O 1
ATOM 559 N N . ALA A 1 76 ? -1.190 -13.178 -7.328 1.00 94.94 76 ALA A N 1
ATOM 560 C CA . ALA A 1 76 ? -2.426 -12.903 -8.058 1.00 94.94 76 ALA A CA 1
ATOM 561 C C . ALA A 1 76 ? -2.469 -11.443 -8.524 1.00 94.94 76 ALA A C 1
ATOM 563 O O . ALA A 1 76 ? -2.831 -11.171 -9.666 1.00 94.94 76 ALA A O 1
ATOM 564 N N . ARG A 1 77 ? -2.023 -10.510 -7.672 1.00 95.62 77 ARG A N 1
ATOM 565 C CA . ARG A 1 77 ? -2.003 -9.087 -8.005 1.00 95.62 77 ARG A CA 1
ATOM 566 C C . ARG A 1 77 ? -1.050 -8.778 -9.157 1.00 95.62 77 ARG A C 1
ATOM 568 O O . ARG A 1 77 ? -1.415 -8.035 -10.064 1.00 95.62 77 ARG A O 1
ATOM 575 N N . TRP A 1 78 ? 0.140 -9.376 -9.157 1.00 93.62 78 TRP A N 1
ATOM 576 C CA . TRP A 1 78 ? 1.068 -9.274 -10.284 1.00 93.62 78 TRP A CA 1
ATOM 577 C C . TRP A 1 78 ? 0.492 -9.879 -11.564 1.00 93.62 78 TRP A C 1
ATOM 579 O O . TRP A 1 78 ? 0.584 -9.256 -12.620 1.00 93.62 78 TRP A O 1
ATOM 589 N N . ALA A 1 79 ? -0.143 -11.051 -11.480 1.00 92.25 79 ALA A N 1
ATOM 590 C CA . ALA A 1 79 ? -0.779 -11.689 -12.629 1.00 92.25 79 ALA A CA 1
ATOM 591 C C . ALA A 1 79 ? -1.912 -10.837 -13.232 1.00 92.25 79 ALA A C 1
ATOM 593 O O . ALA A 1 79 ? -1.998 -10.732 -14.451 1.00 92.25 79 ALA A O 1
ATOM 594 N N . GLU A 1 8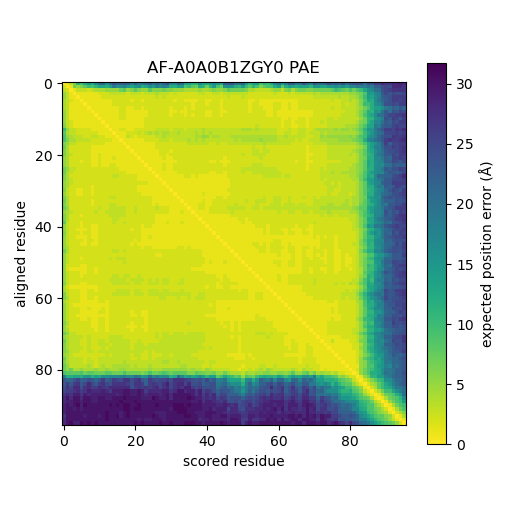0 ? -2.741 -10.186 -12.411 1.00 92.38 80 GLU A N 1
ATOM 595 C CA . GLU A 1 80 ? -3.789 -9.262 -12.875 1.00 92.38 80 GLU A CA 1
ATOM 596 C C . GLU A 1 80 ? -3.206 -8.056 -13.625 1.00 92.38 80 GLU A C 1
ATOM 598 O O . GLU A 1 80 ? -3.660 -7.715 -14.717 1.00 92.38 80 GLU A O 1
ATOM 603 N N . LEU A 1 81 ? -2.186 -7.414 -13.047 1.00 88.25 81 LEU A N 1
ATOM 604 C CA . LEU A 1 81 ? -1.610 -6.175 -13.578 1.00 88.25 81 LEU A CA 1
ATOM 605 C C . LEU A 1 81 ? -0.770 -6.410 -14.840 1.00 88.25 81 LEU A C 1
ATOM 607 O O . LEU A 1 81 ? -0.794 -5.591 -15.757 1.00 88.25 81 LEU A O 1
ATOM 611 N N . LEU A 1 82 ? -0.055 -7.536 -14.910 1.00 83.44 82 LEU A N 1
ATOM 612 C CA . LEU A 1 82 ? 0.710 -7.930 -16.095 1.00 83.44 82 LEU A CA 1
ATOM 613 C C . LEU A 1 82 ? -0.198 -8.542 -17.174 1.00 83.44 82 LEU A C 1
ATOM 615 O O . LEU A 1 82 ? -0.035 -8.237 -18.351 1.00 83.44 82 LEU A O 1
ATOM 619 N N . GLY A 1 83 ? -1.194 -9.343 -16.783 1.00 66.81 83 GLY A N 1
ATOM 620 C CA . GLY A 1 83 ? -2.153 -9.986 -17.690 1.00 66.81 83 GLY A CA 1
ATOM 621 C C . GLY A 1 83 ? -3.195 -9.035 -18.287 1.00 66.81 83 GLY A C 1
ATOM 622 O O . GLY A 1 83 ? -3.741 -9.313 -19.353 1.00 66.81 83 GLY A O 1
ATOM 623 N N . GLY A 1 84 ? -3.428 -7.873 -17.668 1.00 55.19 84 GLY A N 1
ATOM 624 C CA . GLY A 1 84 ? -4.209 -6.782 -18.258 1.00 55.19 84 GLY A CA 1
ATOM 625 C C . GLY A 1 84 ? -3.529 -6.111 -19.458 1.00 55.19 84 GLY A C 1
ATOM 626 O O . GLY A 1 84 ? -4.196 -5.415 -20.220 1.00 55.19 84 GLY A O 1
ATOM 627 N N . LYS A 1 85 ? -2.223 -6.339 -19.657 1.00 48.28 85 LYS A N 1
ATOM 628 C CA . LYS A 1 85 ? -1.455 -5.786 -20.780 1.00 48.28 85 LYS A CA 1
ATOM 629 C C . LYS A 1 85 ? -1.612 -6.593 -22.079 1.00 48.28 85 LYS A C 1
ATOM 631 O O . LYS A 1 85 ? -1.486 -6.007 -23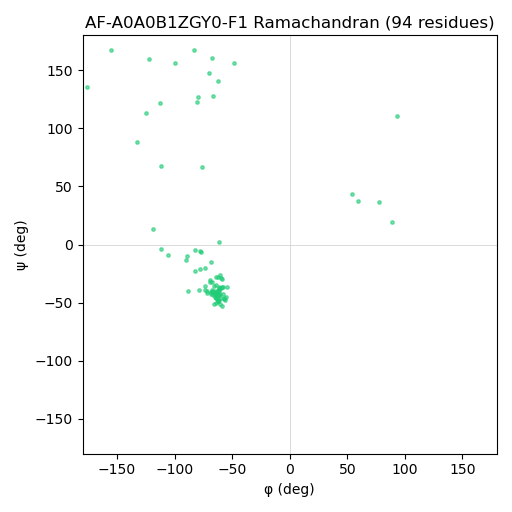.145 1.00 48.28 85 LYS A O 1
ATOM 636 N N . ASP A 1 86 ? -1.993 -7.872 -21.987 1.00 47.59 86 ASP A N 1
ATOM 637 C CA . ASP A 1 86 ? -2.156 -8.784 -23.138 1.00 47.59 86 ASP A CA 1
ATOM 638 C C . ASP A 1 86 ? -3.620 -9.187 -23.420 1.00 47.59 86 ASP A C 1
ATOM 640 O O . ASP A 1 86 ? -3.914 -9.853 -24.412 1.00 47.59 86 ASP A O 1
ATOM 644 N N . ALA A 1 87 ? -4.580 -8.767 -22.588 1.00 46.34 87 ALA A N 1
ATOM 645 C CA . ALA A 1 87 ? -6.006 -9.049 -22.805 1.00 46.34 87 ALA A CA 1
ATOM 646 C C . ALA A 1 87 ? -6.668 -8.149 -23.877 1.00 46.34 87 ALA A C 1
ATOM 648 O O . ALA A 1 87 ? -7.835 -8.356 -24.213 1.00 46.34 87 ALA A O 1
ATOM 649 N N . GLY A 1 88 ? -5.937 -7.161 -24.410 1.00 41.91 88 GLY A N 1
ATOM 650 C CA . GLY A 1 88 ? -6.420 -6.174 -25.385 1.00 41.91 88 GLY A CA 1
ATOM 651 C C . GLY A 1 88 ? -5.938 -6.352 -26.831 1.00 41.91 88 GLY A C 1
ATOM 652 O O . GLY A 1 88 ? -6.474 -5.688 -27.711 1.00 41.91 88 GLY A O 1
ATOM 653 N N . GLU A 1 89 ? -4.991 -7.252 -27.118 1.00 39.78 89 GLU A N 1
ATOM 654 C CA . GLU A 1 89 ? -4.538 -7.537 -28.492 1.00 39.78 89 GLU A CA 1
ATOM 655 C C . GLU A 1 89 ? -4.951 -8.946 -28.936 1.00 39.78 89 GLU A C 1
ATOM 657 O O . GLU A 1 89 ? -4.150 -9.846 -29.176 1.00 39.78 89 GLU A O 1
ATOM 662 N N . LYS A 1 90 ? -6.260 -9.138 -29.099 1.00 48.81 90 LYS A N 1
ATOM 663 C CA . LYS A 1 90 ? -6.786 -10.089 -30.083 1.00 48.81 90 LYS A CA 1
ATOM 664 C C . LYS A 1 90 ? -7.895 -9.418 -30.874 1.00 48.81 90 LYS A C 1
ATOM 666 O O . LYS A 1 90 ? -9.051 -9.553 -30.506 1.00 48.81 90 LYS A O 1
ATOM 671 N N . THR A 1 91 ? -7.522 -8.738 -31.959 1.00 47.66 91 THR A N 1
ATOM 672 C CA . THR A 1 91 ? -8.199 -8.817 -33.269 1.00 47.66 91 THR A CA 1
ATOM 673 C C . THR A 1 91 ? -7.453 -7.977 -34.307 1.00 47.66 91 THR A C 1
ATOM 675 O O . THR A 1 91 ? -7.152 -6.820 -34.042 1.00 47.66 91 THR A O 1
ATOM 678 N N . ALA A 1 92 ? -7.290 -8.568 -35.496 1.00 43.72 92 ALA A N 1
ATOM 679 C CA . ALA A 1 92 ? -6.682 -8.074 -36.741 1.00 43.72 92 ALA A CA 1
ATOM 680 C C . ALA A 1 92 ? -5.179 -8.420 -36.885 1.00 43.72 92 ALA A C 1
ATOM 682 O O . ALA A 1 92 ? -4.352 -7.891 -36.163 1.00 43.72 92 ALA A O 1
ATOM 683 N N . GLY A 1 93 ? -4.741 -9.303 -37.786 1.00 37.84 93 GLY A N 1
ATOM 684 C CA . GLY A 1 93 ? -5.403 -9.797 -38.990 1.00 37.84 93 GLY A CA 1
ATOM 685 C C . GLY A 1 93 ? -4.936 -11.176 -39.454 1.00 37.84 93 GLY A C 1
ATOM 686 O O . GLY A 1 93 ? -3.969 -11.748 -38.956 1.00 37.84 93 GLY A O 1
ATOM 687 N N . ASP A 1 94 ? -5.750 -11.667 -40.381 1.00 45.00 94 ASP A N 1
ATOM 688 C CA . ASP A 1 94 ? -5.843 -12.995 -40.976 1.00 45.00 94 ASP A CA 1
ATOM 689 C C . ASP A 1 94 ? -4.542 -13.638 -41.484 1.00 45.00 94 ASP A C 1
ATOM 691 O O . ASP A 1 94 ? -3.619 -12.941 -41.910 1.00 45.00 94 ASP A O 1
ATOM 695 N N . PRO A 1 95 ? -4.516 -14.984 -41.559 1.00 51.50 95 PRO A N 1
ATOM 696 C CA . PRO A 1 95 ? -3.571 -15.713 -42.387 1.00 51.50 95 PRO A CA 1
ATOM 697 C C . PRO A 1 95 ? -4.037 -15.724 -43.856 1.00 51.50 95 PRO A C 1
ATOM 699 O O . PRO A 1 95 ? -5.153 -16.152 -44.159 1.00 51.50 95 PRO A O 1
ATOM 702 N N . ALA A 1 96 ? -3.150 -15.311 -44.762 1.00 50.97 96 ALA A N 1
ATOM 703 C CA . ALA A 1 96 ? -3.200 -15.620 -46.191 1.00 50.97 96 ALA A CA 1
ATOM 704 C C . ALA A 1 96 ? -1.862 -16.234 -46.619 1.00 50.97 96 ALA A C 1
ATOM 706 O O . ALA A 1 96 ? -0.817 -15.749 -46.123 1.00 50.97 96 ALA A O 1
#